Protein AF-A0A971RAZ0-F1 (afdb_monomer)

Mean predicted aligned error: 17.55 Å

Nearest PDB structures (foldseek):
  1dov-assembly1_A  TM=3.936E-01  e=5.701E+00  Mus musculus
  6ch2-assembly2_E  TM=3.825E-01  e=9.482E+00  Salmonella enterica subsp. enterica serovar Typhimurium str. LT2

Foldseek 3Di:
DVVVVVVVVVVVPDDPPPCPVVVVVCVVCPVDDPPPPPPPPPPPPVCCVPVVVVVVVVVCVVVVVVVCCVVCLPDQQLCNVLVPPLALVVLVVSLVVLLVVLVVLLCVLCVVPVVLCSVVLVVQSCVLPDDPDPPLVVPDPPDDSNRSSVVSSVNSSVSSVSSSVSSVVSVVSSD

Radius of gyration: 42.54 Å; Cα contacts (8 Å, |Δi|>4): 68; chains: 1; bounding box: 52×94×105 Å

Sequence (175 aa):
MKELDNIRNILDDMEPAEGHFERFMEKANPPKRVEFRRNTPRKRIFWKAVLFPVAASIMLIFGANLLIKSLNASKVSFSETVAAMEDPQEIYSAYMDVVRESYEYLYSLTAYDPENGVSEHFNTLESITLEHVPLLEVLPEEMSEQEKAEVLKEYYNKRVESVIELRKYVASIVN

Structure (mmCIF, N/CA/C/O backbone):
data_AF-A0A971RAZ0-F1
#
_entry.id   AF-A0A971RAZ0-F1
#
loop_
_atom_site.group_PDB
_atom_site.id
_atom_site.type_symbol
_atom_site.label_atom_id
_atom_site.label_alt_id
_atom_site.label_comp_id
_atom_site.label_asym_id
_atom_site.label_entity_id
_atom_site.label_seq_id
_atom_site.pdbx_PDB_ins_code
_atom_site.Cartn_x
_atom_site.Cartn_y
_atom_site.Cartn_z
_atom_site.occupancy
_atom_site.B_iso_or_equiv
_atom_site.auth_seq_id
_atom_site.auth_comp_id
_atom_site.auth_asym_id
_atom_site.auth_atom_id
_atom_site.pdbx_PDB_model_num
ATOM 1 N N . MET A 1 1 ? 23.401 79.025 -69.515 1.00 59.06 1 MET A N 1
ATOM 2 C CA . MET A 1 1 ? 22.267 78.288 -70.122 1.00 59.06 1 MET A CA 1
ATOM 3 C C . MET A 1 1 ? 22.529 77.909 -71.582 1.00 59.06 1 MET A C 1
ATOM 5 O O . MET A 1 1 ? 22.297 76.763 -71.909 1.00 59.06 1 MET A O 1
ATOM 9 N N . LYS A 1 2 ? 23.118 78.783 -72.419 1.00 59.16 2 LYS A N 1
ATOM 10 C CA . LYS A 1 2 ? 23.466 78.461 -73.823 1.00 59.16 2 LYS A CA 1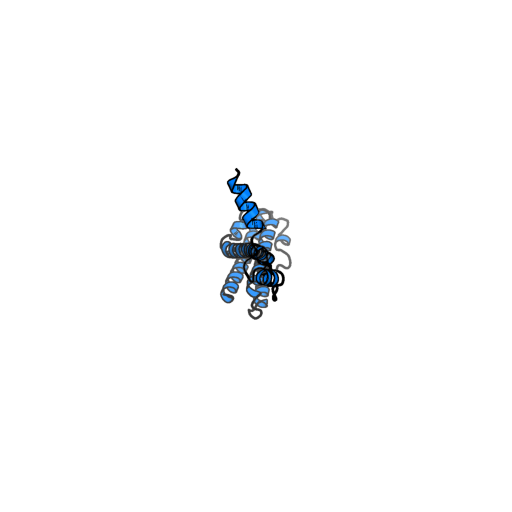
ATOM 11 C C . LYS A 1 2 ? 24.519 77.352 -74.032 1.00 59.16 2 LYS A C 1
ATOM 13 O O . LYS A 1 2 ? 24.538 76.749 -75.093 1.00 59.16 2 LYS A O 1
ATOM 18 N N . GLU A 1 3 ? 25.382 77.071 -73.054 1.00 56.72 3 GLU A N 1
ATOM 19 C CA . GLU A 1 3 ? 26.408 76.015 -73.188 1.00 56.72 3 GLU A CA 1
ATOM 20 C C . GLU A 1 3 ? 25.856 74.596 -72.986 1.00 56.72 3 GLU A C 1
ATOM 22 O O . GLU A 1 3 ? 26.330 73.663 -73.625 1.00 56.72 3 GLU A O 1
ATOM 27 N N . LEU A 1 4 ? 24.823 74.427 -72.153 1.00 59.94 4 LEU A N 1
ATOM 28 C CA . LEU A 1 4 ? 24.224 73.114 -71.878 1.00 59.94 4 LEU A CA 1
ATOM 29 C C . LEU A 1 4 ? 23.375 72.613 -73.054 1.00 59.94 4 LEU A C 1
ATOM 31 O O . LEU A 1 4 ? 23.418 71.427 -73.373 1.00 59.94 4 LEU A O 1
ATOM 35 N N . ASP A 1 5 ? 22.667 73.520 -73.733 1.00 62.62 5 ASP A N 1
ATOM 36 C CA . ASP A 1 5 ? 21.896 73.187 -74.938 1.00 62.62 5 ASP A CA 1
ATOM 37 C C . ASP A 1 5 ? 22.816 72.760 -76.093 1.00 62.62 5 ASP A C 1
ATOM 39 O O . ASP A 1 5 ? 22.468 71.885 -76.882 1.00 62.62 5 ASP A O 1
ATOM 43 N N . ASN A 1 6 ? 24.029 73.318 -76.148 1.00 66.94 6 ASN A N 1
ATOM 44 C CA . ASN A 1 6 ? 25.022 72.971 -77.160 1.00 66.94 6 ASN A CA 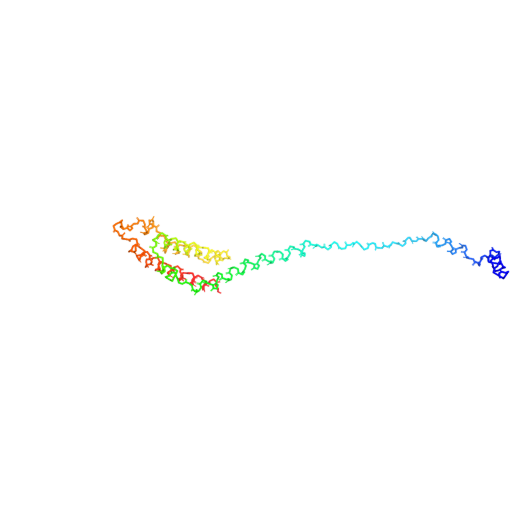1
ATOM 45 C C . ASN A 1 6 ? 25.611 71.569 -76.921 1.00 66.94 6 ASN A C 1
ATOM 47 O O . ASN A 1 6 ? 25.766 70.797 -77.859 1.00 66.94 6 ASN A O 1
ATOM 51 N N . ILE A 1 7 ? 25.874 71.203 -75.660 1.00 67.00 7 ILE A N 1
ATOM 52 C CA . ILE A 1 7 ? 26.360 69.861 -75.288 1.00 67.00 7 ILE A CA 1
ATOM 53 C C . ILE A 1 7 ? 25.307 68.789 -75.587 1.00 67.00 7 ILE A C 1
ATOM 55 O O . ILE A 1 7 ? 25.652 67.698 -76.034 1.00 67.00 7 ILE A O 1
ATOM 59 N N . ARG A 1 8 ? 24.025 69.096 -75.366 1.00 67.19 8 ARG A N 1
ATOM 60 C CA . ARG A 1 8 ? 22.931 68.161 -75.642 1.00 67.19 8 ARG A CA 1
ATOM 61 C C . ARG A 1 8 ? 22.832 67.820 -77.129 1.00 67.19 8 ARG A C 1
ATOM 63 O O . ARG A 1 8 ? 22.786 66.644 -77.462 1.00 67.19 8 ARG A O 1
ATOM 70 N N . ASN A 1 9 ? 22.879 68.826 -78.000 1.00 68.75 9 ASN A N 1
ATOM 71 C CA . ASN A 1 9 ? 22.835 68.595 -79.446 1.00 68.75 9 ASN A CA 1
ATOM 72 C C . ASN A 1 9 ? 24.077 67.830 -79.938 1.00 68.75 9 ASN A C 1
ATOM 74 O O . ASN A 1 9 ? 23.959 66.947 -80.776 1.00 68.75 9 ASN A O 1
ATOM 78 N N . ILE A 1 10 ? 25.256 68.097 -79.360 1.00 66.38 10 ILE A N 1
ATOM 79 C CA . ILE A 1 10 ? 26.490 67.358 -79.683 1.00 66.38 10 ILE A CA 1
ATOM 80 C C . ILE A 1 10 ? 26.384 65.875 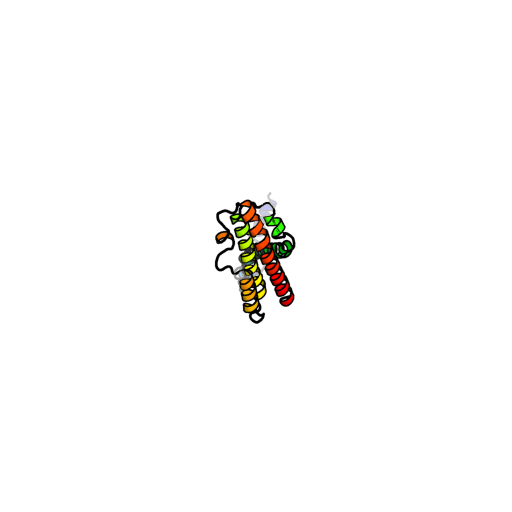-79.294 1.00 66.38 10 ILE A C 1
ATOM 82 O O . ILE A 1 10 ? 26.906 65.028 -80.008 1.00 66.38 10 ILE A O 1
ATOM 86 N N . LEU A 1 11 ? 25.732 65.547 -78.175 1.00 63.44 11 LEU A N 1
ATOM 87 C CA . LEU A 1 11 ? 25.549 64.159 -77.736 1.00 63.44 11 LEU A CA 1
ATOM 88 C C . LEU A 1 11 ? 24.512 63.398 -78.573 1.00 63.44 11 LEU A C 1
ATOM 90 O O . LEU A 1 11 ? 24.672 62.194 -78.752 1.00 63.44 11 LEU A O 1
ATOM 94 N N . ASP A 1 12 ? 23.480 64.084 -79.067 1.00 68.12 12 ASP A N 1
ATOM 95 C CA . ASP A 1 12 ? 22.419 63.472 -79.876 1.00 68.12 12 ASP A CA 1
ATOM 96 C C . ASP A 1 12 ? 22.866 63.215 -81.334 1.00 68.12 12 ASP A C 1
ATOM 98 O O . ASP A 1 12 ? 22.430 62.233 -81.934 1.00 68.12 12 ASP A O 1
ATOM 102 N N . ASP A 1 13 ? 23.780 64.032 -81.879 1.00 69.69 13 ASP A N 1
ATOM 103 C CA . ASP A 1 13 ? 24.310 63.893 -83.250 1.00 69.69 13 ASP A CA 1
ATOM 104 C C . ASP A 1 13 ? 25.611 63.063 -83.338 1.00 69.69 13 ASP A C 1
ATOM 106 O O . ASP A 1 13 ? 26.138 62.823 -84.428 1.00 69.69 13 ASP A O 1
ATOM 110 N N . MET A 1 14 ? 26.168 62.630 -82.203 1.00 70.00 14 MET A N 1
ATOM 111 C CA . MET A 1 14 ? 27.398 61.838 -82.175 1.00 70.00 14 MET A CA 1
ATOM 112 C C . MET A 1 14 ? 27.092 60.379 -82.522 1.00 70.00 14 MET A C 1
ATOM 114 O O . MET A 1 14 ? 26.407 59.678 -81.776 1.00 70.00 14 MET A O 1
ATOM 118 N N . GLU A 1 15 ? 27.633 59.903 -83.647 1.00 68.75 15 GLU A N 1
ATOM 119 C CA . GLU A 1 15 ? 27.520 58.492 -84.013 1.00 68.75 15 GLU A CA 1
ATOM 120 C C . GLU A 1 15 ? 28.086 57.614 -82.883 1.00 68.75 15 GLU A C 1
ATOM 122 O O . GLU A 1 15 ? 29.183 57.874 -82.368 1.00 68.75 15 GLU A O 1
ATOM 127 N N . PRO A 1 16 ? 27.335 56.590 -82.440 1.00 71.00 16 PRO A N 1
ATOM 128 C CA . PRO A 1 16 ? 27.775 55.746 -81.348 1.00 71.00 16 PRO A CA 1
ATOM 129 C C . PRO A 1 16 ? 29.072 55.035 -81.738 1.00 71.00 16 PRO A C 1
ATOM 131 O O . PRO A 1 16 ? 29.241 54.607 -82.878 1.00 71.00 16 PRO A O 1
ATOM 134 N N . ALA A 1 17 ? 29.979 54.886 -80.769 1.00 74.56 17 ALA A N 1
ATOM 135 C CA . ALA A 1 17 ? 31.271 54.242 -80.986 1.00 74.56 17 ALA A CA 1
ATOM 136 C C . ALA A 1 17 ? 31.121 52.877 -81.686 1.00 74.56 17 ALA A C 1
ATOM 138 O O . ALA A 1 17 ? 30.195 52.114 -81.385 1.00 74.56 17 ALA A O 1
ATOM 139 N N . GLU A 1 18 ? 32.043 52.560 -82.599 1.00 70.56 18 GLU A N 1
ATOM 140 C CA . GLU A 1 18 ? 32.015 51.313 -83.368 1.00 70.56 18 GLU A CA 1
ATOM 141 C C . GLU A 1 18 ? 31.841 50.084 -82.451 1.00 70.56 18 GLU A C 1
ATOM 143 O O . GLU A 1 18 ? 32.472 49.949 -81.396 1.00 70.56 18 GLU A O 1
ATOM 148 N N . GLY A 1 19 ? 30.913 49.200 -82.826 1.00 71.69 19 GLY A N 1
ATOM 149 C CA . GLY A 1 19 ? 30.544 48.016 -82.042 1.00 71.69 19 GLY A CA 1
ATOM 150 C C . GLY A 1 19 ? 29.594 48.273 -80.862 1.00 71.69 19 GLY A C 1
ATOM 151 O O . GLY A 1 19 ? 29.272 47.342 -80.122 1.00 71.69 19 GLY A O 1
ATOM 152 N N . HIS A 1 20 ? 29.095 49.500 -80.659 1.00 76.31 20 HIS A N 1
ATOM 153 C CA . HIS A 1 20 ? 28.067 49.786 -79.646 1.00 76.31 20 HIS A CA 1
ATOM 154 C C . HIS A 1 20 ? 26.782 48.980 -79.888 1.00 76.31 20 HIS A C 1
ATOM 156 O O . HIS A 1 20 ? 26.216 48.409 -78.955 1.00 76.31 20 HIS A O 1
ATOM 162 N N . PHE A 1 21 ? 26.345 48.885 -81.148 1.00 75.00 21 PHE A N 1
ATOM 163 C CA . PHE A 1 21 ? 25.142 48.136 -81.510 1.00 75.00 21 PHE A CA 1
ATOM 164 C C . PHE A 1 21 ? 25.300 46.628 -81.268 1.00 75.00 21 PHE A C 1
ATOM 166 O O . PHE A 1 21 ? 24.397 45.985 -80.737 1.00 75.00 21 PHE A O 1
ATOM 173 N N . GLU A 1 22 ? 26.472 46.070 -81.568 1.00 76.38 22 GLU A N 1
ATOM 174 C CA . GLU A 1 22 ? 26.778 44.652 -81.346 1.00 76.38 22 GLU A CA 1
ATOM 175 C C . GLU A 1 22 ? 26.781 44.308 -79.854 1.00 76.38 22 GLU A C 1
ATOM 177 O O . GLU A 1 22 ? 26.131 43.348 -79.443 1.00 76.38 22 GLU A O 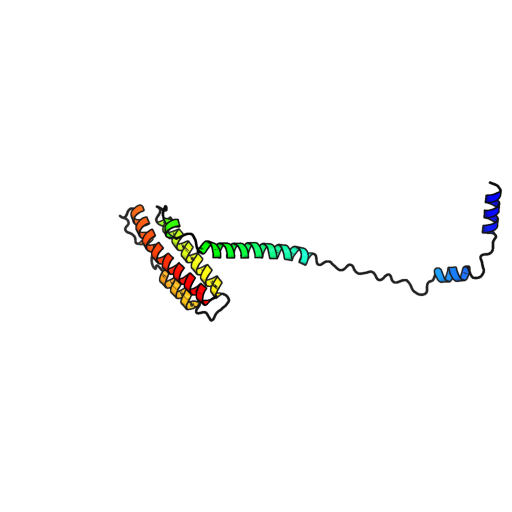1
ATOM 182 N N . ARG A 1 23 ? 27.403 45.152 -79.017 1.00 74.31 23 ARG A N 1
ATOM 183 C CA . ARG A 1 23 ? 27.372 44.998 -77.551 1.00 74.31 23 ARG A CA 1
ATOM 184 C C . ARG A 1 23 ? 25.961 45.138 -76.985 1.00 74.31 23 ARG A C 1
ATOM 186 O O . ARG A 1 23 ? 25.609 44.445 -76.030 1.00 74.31 23 ARG A O 1
ATOM 193 N N . PHE A 1 24 ? 25.149 46.034 -77.547 1.00 76.81 24 PHE A N 1
ATOM 194 C CA . PHE A 1 24 ? 23.751 46.176 -77.149 1.00 76.81 24 PHE A CA 1
ATOM 195 C C . PHE A 1 24 ? 22.958 44.905 -77.471 1.00 76.81 24 PHE A C 1
ATOM 197 O O . PHE A 1 24 ? 22.259 44.387 -76.601 1.00 76.81 24 PHE A O 1
ATOM 204 N N . MET A 1 25 ? 23.118 44.357 -78.677 1.00 74.94 25 MET A N 1
ATOM 205 C CA . MET A 1 25 ? 22.441 43.130 -79.102 1.00 74.94 25 MET A CA 1
ATOM 206 C C . MET A 1 25 ? 22.888 41.898 -78.307 1.00 74.94 25 MET A C 1
ATOM 208 O O . MET A 1 25 ? 22.046 41.087 -77.918 1.00 74.94 25 MET A O 1
ATOM 212 N N . GLU A 1 26 ? 24.178 41.786 -77.988 1.00 74.75 26 GLU A N 1
ATOM 213 C CA . GLU A 1 26 ? 24.717 40.725 -77.127 1.00 74.75 26 GLU A CA 1
ATOM 214 C C . GLU A 1 26 ? 24.114 40.778 -75.713 1.00 74.75 26 GLU A C 1
ATOM 216 O O . GLU A 1 26 ? 23.783 39.751 -75.117 1.00 74.75 26 GLU A O 1
ATOM 221 N N . LYS A 1 27 ? 23.898 41.989 -75.186 1.00 70.19 27 LYS A N 1
ATOM 222 C CA . LYS A 1 27 ? 23.296 42.197 -73.865 1.00 70.19 27 LYS A CA 1
ATOM 223 C C . LYS A 1 27 ? 21.774 42.036 -73.868 1.00 70.19 27 LYS A C 1
ATOM 225 O O . LYS A 1 27 ? 21.213 41.632 -72.851 1.00 70.19 27 LYS A O 1
ATOM 230 N N . ALA A 1 28 ? 21.113 42.343 -74.985 1.00 71.31 28 ALA A N 1
ATOM 231 C CA . ALA A 1 28 ? 19.673 42.175 -75.161 1.00 71.31 28 ALA A CA 1
ATOM 232 C C . ALA A 1 28 ? 19.277 40.697 -75.315 1.00 71.31 28 ALA A C 1
ATOM 234 O O . ALA A 1 28 ? 18.222 40.297 -74.824 1.00 71.31 28 ALA A O 1
ATOM 235 N N . ASN A 1 29 ? 20.138 39.877 -75.927 1.00 66.94 29 ASN A N 1
ATOM 236 C CA . ASN A 1 29 ? 19.921 38.443 -76.127 1.00 66.94 29 ASN A CA 1
ATOM 237 C C . ASN A 1 29 ? 21.077 37.603 -75.554 1.00 66.94 29 ASN A C 1
ATOM 239 O O . ASN A 1 29 ? 21.813 36.968 -76.313 1.00 66.94 29 ASN A O 1
ATOM 243 N N . PRO A 1 30 ? 21.247 37.549 -74.218 1.00 67.69 30 PRO A N 1
ATOM 244 C CA . PRO A 1 30 ? 22.298 36.739 -73.623 1.00 67.69 30 PRO A CA 1
ATOM 245 C C . PRO A 1 30 ? 22.056 35.248 -73.945 1.00 67.69 30 PRO A C 1
ATOM 247 O O . PRO A 1 30 ? 20.979 34.725 -73.640 1.00 67.69 30 PRO A O 1
ATOM 250 N N . PRO A 1 31 ? 23.043 34.519 -74.505 1.00 62.84 31 PRO A N 1
ATOM 251 C CA . PRO A 1 31 ? 22.878 33.128 -74.953 1.00 62.84 31 PRO A CA 1
ATOM 252 C C . PRO A 1 31 ? 22.631 32.130 -73.808 1.00 62.84 31 PRO A C 1
ATOM 254 O O . PRO A 1 31 ? 22.237 30.989 -74.041 1.00 62.84 31 PRO A O 1
ATOM 257 N N . LYS A 1 32 ? 22.821 32.550 -72.553 1.00 64.56 32 LYS A N 1
ATOM 258 C CA . LYS A 1 32 ? 22.410 31.811 -71.357 1.00 64.56 32 LYS A CA 1
ATOM 259 C C . LYS A 1 32 ? 21.631 32.738 -70.440 1.00 64.56 32 LYS A C 1
ATOM 261 O O . LYS A 1 32 ? 22.182 33.695 -69.900 1.00 64.56 32 LYS A O 1
ATOM 266 N N . ARG A 1 33 ? 20.354 32.418 -70.214 1.00 62.69 33 ARG A N 1
ATOM 267 C CA . ARG A 1 33 ? 19.611 32.978 -69.082 1.00 62.69 33 ARG A CA 1
ATOM 268 C C . ARG A 1 33 ? 20.385 32.635 -67.815 1.00 62.69 33 ARG A C 1
ATOM 270 O O . ARG A 1 33 ? 20.708 31.472 -67.586 1.00 62.69 33 ARG A O 1
ATOM 277 N N . VAL A 1 34 ? 20.692 33.643 -67.004 1.00 60.97 34 VAL A N 1
ATOM 278 C CA . VAL A 1 34 ? 21.231 33.427 -65.662 1.00 60.97 34 VAL A CA 1
ATOM 279 C C . VAL A 1 34 ? 20.143 32.712 -64.870 1.00 60.97 34 VAL A C 1
ATOM 281 O O . VAL A 1 34 ? 19.184 33.327 -64.404 1.00 60.97 34 VAL A O 1
ATOM 284 N N . GLU A 1 35 ? 20.250 31.392 -64.767 1.00 60.19 35 GLU A N 1
ATOM 285 C CA . GLU A 1 35 ? 19.447 30.625 -63.832 1.00 60.19 35 GLU A CA 1
ATOM 286 C C . GLU A 1 35 ? 19.911 31.017 -62.435 1.00 60.19 35 GLU A C 1
ATOM 288 O O . GLU A 1 35 ? 20.893 30.499 -61.902 1.00 60.19 35 GLU A O 1
ATOM 293 N N . PHE A 1 36 ? 19.207 31.972 -61.829 1.00 58.25 36 PHE A N 1
ATOM 294 C CA . PHE A 1 36 ? 19.254 32.119 -60.389 1.00 58.25 36 PHE A CA 1
ATOM 295 C C . PHE A 1 36 ? 18.836 30.771 -59.819 1.00 58.25 36 PHE A C 1
ATOM 297 O O . PHE A 1 36 ? 17.654 30.420 -59.857 1.00 58.25 36 PHE A O 1
ATOM 304 N N . ARG A 1 37 ? 19.808 30.000 -59.317 1.00 58.56 37 ARG A N 1
ATOM 305 C CA . ARG A 1 37 ? 19.538 28.850 -58.462 1.00 58.56 37 ARG A CA 1
ATOM 306 C C . ARG A 1 37 ? 18.674 29.373 -57.326 1.00 58.56 37 ARG A C 1
ATOM 308 O O . ARG A 1 37 ? 19.171 29.972 -56.375 1.00 58.56 37 ARG A O 1
ATOM 315 N N . ARG A 1 38 ? 17.358 29.200 -57.455 1.00 56.16 38 ARG A N 1
ATOM 316 C CA . ARG A 1 38 ? 16.420 29.401 -56.363 1.00 56.16 38 ARG A CA 1
ATOM 317 C C . ARG A 1 38 ? 16.869 28.422 -55.296 1.00 56.16 38 ARG A C 1
ATOM 319 O O . ARG A 1 38 ? 16.630 27.225 -55.417 1.00 56.16 38 ARG A O 1
ATOM 326 N N . ASN A 1 39 ? 17.563 28.928 -54.282 1.00 58.25 39 ASN A N 1
ATOM 327 C CA . ASN A 1 39 ? 17.770 28.196 -53.050 1.00 58.25 39 ASN A CA 1
ATOM 328 C C . ASN A 1 39 ? 16.370 27.879 -52.531 1.00 58.25 39 ASN A C 1
ATOM 330 O O . ASN A 1 39 ? 15.687 28.752 -51.998 1.00 58.25 39 ASN A O 1
ATOM 334 N N . THR A 1 40 ? 15.902 26.653 -52.763 1.00 59.31 40 THR A N 1
ATOM 335 C CA . THR A 1 40 ? 14.675 26.151 -52.153 1.00 59.31 40 THR A CA 1
ATOM 336 C C . THR A 1 40 ? 14.788 26.424 -50.657 1.00 59.31 40 THR A C 1
ATOM 338 O O . THR A 1 40 ? 15.789 26.001 -50.064 1.00 59.31 40 THR A O 1
ATOM 341 N N . PRO A 1 41 ? 13.841 27.145 -50.031 1.00 59.09 41 PRO A N 1
ATOM 342 C CA . PRO A 1 41 ? 13.919 27.393 -48.604 1.00 59.09 41 PRO A CA 1
ATOM 343 C C . PRO A 1 41 ? 13.937 26.027 -47.921 1.00 59.09 41 PRO A C 1
ATOM 345 O O . PRO A 1 41 ? 12.991 25.250 -48.060 1.00 59.09 41 PRO A O 1
ATOM 348 N N . ARG A 1 42 ? 15.038 25.697 -47.230 1.00 60.38 42 ARG A N 1
ATOM 349 C CA . ARG A 1 42 ? 15.087 24.526 -46.349 1.00 60.38 42 ARG A CA 1
ATOM 350 C C . ARG A 1 42 ? 13.896 24.675 -45.412 1.00 60.38 42 ARG A C 1
ATOM 352 O O . ARG A 1 42 ? 13.912 25.569 -44.566 1.00 60.38 42 ARG A O 1
ATOM 359 N N . LYS A 1 43 ? 12.855 23.852 -45.591 1.00 59.00 43 LYS A N 1
ATOM 360 C CA . LYS A 1 43 ? 11.723 23.778 -44.666 1.00 59.00 43 LYS A CA 1
ATOM 361 C C . LYS A 1 43 ? 12.323 23.487 -43.295 1.00 59.00 43 LYS A C 1
ATOM 363 O O . LYS A 1 43 ? 12.724 22.357 -43.027 1.00 59.00 43 LYS A O 1
ATOM 368 N N . ARG A 1 44 ? 12.469 24.514 -42.452 1.00 59.91 44 ARG A N 1
ATOM 369 C CA . ARG A 1 44 ? 12.812 24.314 -41.046 1.00 59.91 44 ARG A CA 1
ATOM 370 C C . ARG A 1 44 ? 11.701 23.433 -40.504 1.00 59.91 44 ARG A C 1
ATOM 372 O O . ARG A 1 44 ? 10.528 23.775 -40.616 1.00 59.91 44 ARG A O 1
ATOM 379 N N . ILE A 1 45 ? 12.068 22.250 -40.033 1.00 59.78 45 ILE A N 1
ATOM 380 C CA . ILE A 1 45 ? 11.130 21.255 -39.525 1.00 59.78 45 ILE A CA 1
ATOM 381 C C . ILE A 1 45 ? 10.681 21.766 -38.151 1.00 59.78 45 ILE A C 1
ATOM 383 O O . ILE A 1 45 ? 11.166 21.310 -37.121 1.00 59.78 45 ILE A O 1
ATOM 387 N N . PHE A 1 46 ? 9.813 22.783 -38.146 1.00 57.81 46 PHE A N 1
ATOM 388 C CA . PHE A 1 46 ? 9.322 23.472 -36.948 1.00 57.81 46 PHE A CA 1
ATOM 389 C C . PHE A 1 46 ? 8.707 22.495 -35.942 1.00 57.81 46 PHE A C 1
ATOM 391 O O . PHE A 1 46 ? 8.852 22.677 -34.739 1.00 57.81 46 PHE A O 1
ATOM 398 N N . TRP A 1 47 ? 8.140 21.390 -36.429 1.00 56.50 47 TRP A N 1
ATOM 399 C CA . TRP A 1 47 ? 7.625 20.304 -35.602 1.00 56.50 47 TRP A CA 1
ATOM 400 C C . TRP A 1 47 ? 8.677 19.703 -34.664 1.00 56.50 47 TRP A C 1
ATOM 402 O O . TRP A 1 47 ? 8.358 19.449 -33.512 1.00 56.50 47 TRP A O 1
ATOM 412 N N . LYS A 1 48 ? 9.943 19.552 -35.086 1.00 54.78 48 LYS A N 1
ATOM 413 C CA . LYS A 1 48 ? 11.009 19.039 -34.202 1.00 54.78 48 LYS A CA 1
ATOM 414 C C . LYS A 1 48 ? 11.390 20.041 -33.109 1.00 54.78 48 LYS A C 1
ATOM 416 O O . LYS A 1 48 ? 11.729 19.626 -32.010 1.00 54.78 48 LYS A O 1
ATOM 421 N N . ALA A 1 49 ? 11.304 21.340 -33.398 1.00 60.56 49 ALA A N 1
ATOM 422 C CA . ALA A 1 49 ? 11.626 22.399 -32.442 1.00 60.56 49 ALA A CA 1
ATOM 423 C C . ALA A 1 49 ? 10.528 22.615 -31.385 1.00 60.56 49 ALA A C 1
ATOM 425 O O . ALA A 1 49 ? 10.829 23.130 -30.317 1.00 60.56 49 ALA A O 1
ATOM 426 N N . VAL A 1 50 ? 9.283 22.211 -31.664 1.00 60.09 50 VAL A N 1
ATOM 427 C CA . VAL A 1 50 ? 8.154 22.317 -30.721 1.00 60.09 50 VAL A CA 1
ATOM 428 C C . VAL A 1 50 ? 7.885 20.989 -30.009 1.00 60.09 50 VAL A C 1
ATOM 430 O O . VAL A 1 50 ? 7.703 20.973 -28.797 1.00 60.09 50 VAL A O 1
ATOM 433 N N . LEU A 1 51 ? 7.919 19.857 -30.719 1.00 62.47 51 LEU A N 1
ATOM 434 C CA . LEU A 1 51 ? 7.640 18.547 -30.119 1.00 62.47 51 LEU A CA 1
ATOM 435 C C . LEU A 1 51 ? 8.731 18.102 -29.147 1.00 62.47 51 LEU A C 1
ATOM 437 O O . LEU A 1 51 ? 8.411 17.480 -28.143 1.00 62.47 51 LEU A O 1
ATOM 441 N N . PHE A 1 52 ? 10.000 18.420 -29.418 1.00 65.75 52 PHE A N 1
ATOM 442 C CA . PHE A 1 52 ? 11.102 18.024 -28.542 1.00 65.75 52 PHE A CA 1
ATOM 443 C C . PHE A 1 52 ? 11.013 18.653 -27.139 1.00 65.75 52 PHE A C 1
ATOM 445 O O . PHE A 1 52 ? 11.027 17.891 -26.177 1.00 65.75 52 PHE A O 1
ATOM 452 N N . PRO A 1 53 ? 10.852 19.983 -26.968 1.00 69.69 53 PRO A N 1
ATOM 453 C CA . PRO A 1 53 ? 10.698 20.565 -25.635 1.00 69.69 53 PRO A CA 1
ATOM 454 C C . PRO A 1 53 ? 9.400 20.131 -24.946 1.00 69.69 53 PRO A C 1
ATOM 456 O O . PRO A 1 53 ? 9.410 19.932 -23.736 1.00 69.69 53 PRO A O 1
ATOM 459 N N . VAL A 1 54 ? 8.308 19.907 -25.687 1.00 72.50 54 VAL A N 1
ATOM 460 C CA . VAL A 1 54 ? 7.053 19.413 -25.096 1.00 72.50 54 VAL A CA 1
ATOM 461 C C . VAL A 1 54 ? 7.210 17.972 -24.597 1.00 72.50 54 VAL A C 1
ATOM 463 O O . VAL A 1 54 ? 6.940 17.702 -23.430 1.00 72.50 54 VAL A O 1
ATOM 466 N N . ALA A 1 55 ? 7.723 17.058 -25.423 1.00 71.50 55 ALA A N 1
ATOM 467 C CA . ALA A 1 55 ? 7.973 15.673 -25.021 1.00 71.50 55 ALA A CA 1
ATOM 468 C C . ALA A 1 55 ? 8.997 15.582 -23.877 1.00 71.50 55 ALA A C 1
ATOM 470 O O . ALA A 1 55 ? 8.783 14.839 -22.922 1.00 71.50 55 ALA A O 1
ATOM 471 N N . ALA A 1 56 ? 10.064 16.387 -23.926 1.00 71.75 56 ALA A N 1
ATOM 472 C CA . ALA A 1 56 ? 11.053 16.465 -22.856 1.00 71.75 56 ALA A CA 1
ATOM 473 C C . ALA A 1 56 ? 10.448 17.000 -21.550 1.00 71.75 56 ALA A C 1
ATOM 475 O O . ALA A 1 56 ? 10.774 16.488 -20.485 1.00 71.75 56 ALA A O 1
ATOM 476 N N . SER A 1 57 ? 9.540 17.982 -21.614 1.00 69.44 57 SER A N 1
ATOM 477 C CA . SER A 1 57 ? 8.862 18.507 -20.423 1.00 69.44 57 SER A CA 1
ATOM 478 C C . SER A 1 57 ? 7.949 17.465 -19.769 1.00 69.44 57 SER A C 1
ATOM 480 O O . SER A 1 57 ? 7.981 17.309 -18.552 1.00 69.44 57 SER A O 1
ATOM 482 N N . ILE A 1 58 ? 7.221 16.676 -20.567 1.00 74.19 58 ILE A N 1
ATOM 483 C CA . ILE A 1 58 ? 6.392 15.564 -20.076 1.00 74.19 58 ILE A CA 1
ATOM 484 C C . ILE A 1 58 ? 7.271 14.469 -19.456 1.00 74.19 58 ILE A C 1
ATOM 486 O O . ILE A 1 58 ? 6.983 14.010 -18.353 1.00 74.19 58 ILE A O 1
ATOM 490 N N . MET A 1 59 ? 8.371 14.089 -20.117 1.00 73.44 59 MET A N 1
ATOM 491 C CA . MET A 1 59 ? 9.323 13.114 -19.570 1.00 73.44 59 MET A CA 1
ATOM 492 C C . MET A 1 59 ? 9.996 13.607 -18.287 1.00 73.44 59 MET A C 1
ATOM 494 O O . MET A 1 59 ? 10.202 12.809 -17.381 1.00 73.44 59 MET A O 1
ATOM 498 N N . LEU A 1 60 ? 10.304 14.902 -18.173 1.00 75.88 60 LEU A N 1
ATOM 499 C CA . LEU A 1 60 ? 10.853 15.486 -16.949 1.00 75.88 60 LEU A CA 1
ATOM 500 C C . LEU A 1 60 ? 9.842 15.474 -15.808 1.00 75.88 60 LEU A C 1
ATOM 502 O O . LEU A 1 60 ? 10.218 15.128 -14.698 1.00 75.88 60 LEU A O 1
ATOM 506 N N . ILE A 1 61 ? 8.576 15.810 -16.062 1.00 73.31 61 ILE A N 1
ATOM 507 C CA . ILE A 1 61 ? 7.522 15.752 -15.037 1.00 73.31 61 ILE A CA 1
ATOM 508 C C . ILE A 1 61 ? 7.334 14.309 -14.560 1.00 73.31 61 ILE A C 1
ATOM 510 O O . ILE A 1 61 ? 7.279 14.056 -13.358 1.00 73.31 61 ILE A O 1
ATOM 514 N N . PHE A 1 62 ? 7.285 13.353 -15.490 1.00 72.88 62 PHE A N 1
ATOM 515 C CA . PHE A 1 62 ? 7.119 11.942 -15.156 1.00 72.88 62 PHE A CA 1
ATOM 516 C C . PHE A 1 62 ? 8.347 11.377 -14.427 1.00 72.88 62 PHE A C 1
ATOM 518 O O . PHE A 1 62 ? 8.211 10.758 -13.376 1.00 72.88 62 PHE A O 1
ATOM 525 N N . GLY A 1 63 ? 9.551 11.655 -14.933 1.00 67.00 63 GLY A N 1
ATOM 526 C CA . GLY A 1 63 ? 10.815 11.237 -14.331 1.00 67.00 63 GLY A CA 1
ATOM 527 C C . GLY A 1 63 ? 11.074 11.884 -12.971 1.00 67.00 63 GLY A C 1
ATOM 528 O O . GLY A 1 63 ? 11.531 11.206 -12.058 1.00 67.00 63 GLY A O 1
ATOM 529 N N . ALA A 1 64 ? 10.724 13.162 -12.795 1.00 66.38 64 ALA A N 1
ATOM 530 C CA . ALA A 1 64 ? 10.810 13.846 -11.509 1.00 66.38 64 ALA A CA 1
ATOM 531 C C . ALA A 1 64 ? 9.810 13.271 -10.503 1.00 66.38 64 ALA A C 1
ATOM 533 O O . ALA A 1 64 ? 10.199 13.011 -9.373 1.00 66.38 64 ALA A O 1
ATOM 534 N N . ASN A 1 65 ? 8.560 12.999 -10.895 1.00 62.75 65 ASN A N 1
ATOM 535 C CA . ASN A 1 65 ? 7.596 12.340 -10.007 1.00 62.75 65 ASN A CA 1
ATOM 536 C C . ASN A 1 65 ? 8.039 10.926 -9.620 1.00 62.75 65 ASN A C 1
ATOM 538 O O . ASN A 1 65 ? 7.891 10.540 -8.463 1.00 62.75 65 ASN A O 1
ATOM 542 N N . LEU A 1 66 ? 8.608 10.169 -10.558 1.00 67.25 66 LEU A N 1
ATOM 543 C CA . LEU A 1 66 ? 9.131 8.830 -10.296 1.00 67.25 66 LEU A CA 1
ATOM 544 C C . LEU A 1 66 ? 10.340 8.881 -9.349 1.00 67.25 66 LEU A C 1
ATOM 546 O O . LEU A 1 66 ? 10.384 8.131 -8.377 1.00 67.25 66 LEU A O 1
ATOM 550 N N . LEU A 1 67 ? 11.267 9.822 -9.555 1.00 60.41 67 LEU A N 1
ATOM 551 C CA . LEU A 1 67 ? 12.399 10.059 -8.653 1.00 60.41 67 LEU A CA 1
ATOM 552 C C . LEU A 1 67 ? 11.956 10.554 -7.273 1.00 60.41 67 LEU A C 1
ATOM 554 O O . LEU A 1 67 ? 12.460 10.069 -6.268 1.00 60.41 67 LEU A O 1
ATOM 558 N N . ILE A 1 68 ? 11.003 11.483 -7.194 1.00 57.31 68 ILE A N 1
ATOM 559 C CA . ILE A 1 68 ? 10.477 11.995 -5.922 1.00 57.31 68 ILE A CA 1
ATOM 560 C C . ILE A 1 68 ? 9.773 10.875 -5.158 1.00 57.31 68 ILE A C 1
ATOM 562 O O . ILE A 1 68 ? 10.029 10.720 -3.969 1.00 57.31 68 ILE A O 1
ATOM 566 N N . LYS A 1 69 ? 8.951 10.047 -5.817 1.00 55.62 69 LYS A N 1
ATOM 567 C CA . LYS A 1 69 ? 8.347 8.857 -5.194 1.00 55.62 69 LYS A CA 1
ATOM 568 C C . LYS A 1 69 ? 9.409 7.852 -4.742 1.00 55.62 69 LYS A C 1
ATOM 570 O O . LYS A 1 69 ? 9.313 7.330 -3.637 1.00 55.62 69 LYS A O 1
ATOM 575 N N . SER A 1 70 ? 10.452 7.635 -5.543 1.00 51.88 70 SER A N 1
ATOM 576 C CA . SER A 1 70 ? 11.583 6.773 -5.180 1.00 51.88 70 SER A CA 1
ATOM 577 C C . SER A 1 70 ? 12.369 7.298 -3.973 1.00 51.88 70 SER A C 1
ATOM 579 O O . SER A 1 70 ? 12.810 6.499 -3.152 1.00 51.88 70 SER A O 1
ATOM 581 N N . LEU A 1 71 ? 12.564 8.614 -3.854 1.00 41.81 71 LEU A N 1
ATOM 582 C CA . LEU A 1 71 ? 13.307 9.239 -2.754 1.00 41.81 71 LEU A CA 1
ATOM 583 C C . LEU A 1 71 ? 12.448 9.372 -1.482 1.00 41.81 71 LEU A C 1
ATOM 585 O O . LEU A 1 71 ? 12.949 9.167 -0.375 1.00 41.81 71 LEU A O 1
ATOM 589 N N . ASN A 1 72 ? 11.150 9.654 -1.628 1.00 46.31 72 ASN A N 1
ATOM 590 C CA . ASN A 1 72 ? 10.194 9.787 -0.521 1.00 46.31 72 ASN A CA 1
ATOM 591 C C . ASN A 1 72 ? 9.690 8.453 0.032 1.00 46.31 72 ASN A C 1
ATOM 593 O O . ASN A 1 72 ? 9.198 8.432 1.158 1.00 46.31 72 ASN A O 1
ATOM 597 N N . ALA A 1 73 ? 9.888 7.336 -0.676 1.00 49.75 73 ALA A N 1
ATOM 598 C CA . ALA A 1 73 ? 9.624 5.994 -0.148 1.00 49.75 73 ALA A CA 1
ATOM 599 C C . ALA A 1 73 ? 10.415 5.672 1.141 1.00 49.75 73 ALA A C 1
ATOM 601 O O . ALA A 1 73 ? 10.184 4.642 1.765 1.00 49.75 73 ALA A O 1
ATOM 602 N N . SER A 1 74 ? 11.353 6.538 1.544 1.00 47.53 74 SER A N 1
ATOM 603 C CA . SER A 1 74 ? 12.226 6.347 2.700 1.00 47.53 74 SER A CA 1
ATOM 604 C C . SER A 1 74 ? 11.798 7.053 3.996 1.00 47.53 74 SER A C 1
ATOM 606 O O . SER A 1 74 ? 12.521 6.903 4.979 1.00 47.53 74 SER A O 1
ATOM 608 N N . LYS A 1 75 ? 10.703 7.836 4.050 1.00 51.81 75 LYS A N 1
ATOM 609 C CA . LYS A 1 75 ? 10.522 8.772 5.188 1.00 51.81 75 LYS A CA 1
ATOM 610 C C . LYS A 1 75 ? 9.171 8.886 5.883 1.00 51.81 75 LYS A C 1
ATOM 612 O O . LYS A 1 75 ? 9.128 9.616 6.864 1.00 51.81 75 LYS A O 1
ATOM 617 N N . VAL A 1 76 ? 8.115 8.205 5.455 1.00 57.25 76 VAL A N 1
ATOM 618 C CA . VAL A 1 76 ? 6.879 8.192 6.251 1.00 57.25 76 VAL A CA 1
ATOM 619 C C . VAL A 1 76 ? 6.575 6.755 6.624 1.00 57.25 76 VAL A C 1
ATOM 621 O O . VAL A 1 76 ? 6.265 5.936 5.760 1.00 57.25 76 VAL A O 1
ATOM 624 N N . SER A 1 77 ? 6.748 6.439 7.907 1.00 80.06 77 SER A N 1
ATOM 625 C CA . SER A 1 77 ? 6.356 5.138 8.435 1.00 80.06 77 SER A CA 1
ATOM 626 C C . SER A 1 77 ? 4.832 5.032 8.389 1.00 80.06 77 SER A C 1
ATOM 628 O O . SER A 1 77 ? 4.126 6.001 8.683 1.00 80.06 77 SER A O 1
ATOM 630 N N . PHE A 1 78 ? 4.295 3.862 8.043 1.00 88.38 78 PHE A N 1
ATOM 631 C CA . PHE A 1 78 ? 2.848 3.636 8.090 1.00 88.38 78 PHE A CA 1
ATOM 632 C C . PHE A 1 78 ? 2.295 3.962 9.479 1.00 88.38 78 PHE A C 1
ATOM 634 O O . PHE A 1 78 ? 1.313 4.692 9.582 1.00 88.38 78 PHE A O 1
ATOM 641 N N . SER A 1 79 ? 3.005 3.549 10.535 1.00 88.50 79 SER A N 1
ATOM 642 C CA . SER A 1 79 ? 2.682 3.883 11.925 1.00 88.50 79 SER A CA 1
ATOM 643 C C . SER A 1 79 ? 2.558 5.386 12.196 1.00 88.50 79 SER A C 1
ATOM 645 O O . SER A 1 79 ? 1.667 5.790 12.935 1.00 88.50 79 SER A O 1
ATOM 647 N N . GLU A 1 80 ? 3.397 6.225 11.585 1.00 89.06 80 GLU A N 1
ATOM 648 C CA . GLU A 1 80 ? 3.317 7.687 11.719 1.00 89.06 80 GLU A CA 1
ATOM 649 C C . GLU A 1 80 ? 2.106 8.247 10.970 1.00 89.06 80 GLU A C 1
ATOM 651 O O . GLU A 1 80 ? 1.446 9.161 11.460 1.00 89.06 80 GLU A O 1
ATOM 656 N N . THR A 1 81 ? 1.790 7.670 9.807 1.00 88.38 81 THR A N 1
ATOM 657 C CA . THR A 1 81 ? 0.646 8.080 8.980 1.00 88.38 81 THR A CA 1
ATOM 658 C C . THR A 1 81 ? -0.671 7.826 9.700 1.00 88.38 81 THR A C 1
ATOM 660 O O . THR A 1 81 ? -1.547 8.686 9.713 1.00 88.38 81 THR A O 1
ATOM 663 N N . VAL A 1 82 ? -0.796 6.661 10.339 1.00 92.81 82 VAL A N 1
ATOM 664 C CA . VAL A 1 82 ? -2.036 6.238 11.000 1.00 92.81 82 VAL A CA 1
ATOM 665 C C . VAL A 1 82 ? -2.103 6.612 12.480 1.00 92.81 82 VAL A C 1
ATOM 667 O O . VAL A 1 82 ? -3.127 6.378 13.117 1.00 92.81 82 VAL A O 1
ATOM 670 N N . ALA A 1 83 ? -1.049 7.201 13.059 1.00 91.44 83 ALA A N 1
ATOM 671 C CA . ALA A 1 83 ? -0.960 7.465 14.499 1.00 91.44 83 ALA A CA 1
ATOM 672 C C . ALA A 1 83 ? -2.187 8.218 15.038 1.00 91.44 83 ALA A C 1
ATOM 674 O O . ALA A 1 83 ? -2.780 7.796 16.032 1.00 91.44 83 ALA A O 1
ATOM 675 N N . ALA A 1 84 ? -2.596 9.277 14.335 1.00 91.31 84 ALA A N 1
ATOM 676 C CA . ALA A 1 84 ? -3.720 10.135 14.707 1.00 91.31 84 ALA A CA 1
ATOM 677 C C . ALA A 1 84 ? -5.073 9.707 14.106 1.00 91.31 84 ALA A C 1
ATOM 679 O O . ALA A 1 84 ? -6.074 10.360 14.380 1.00 91.31 84 ALA A O 1
ATOM 680 N N . MET A 1 85 ? -5.122 8.650 13.286 1.00 93.12 85 MET A N 1
ATOM 681 C CA . MET A 1 85 ? -6.382 8.165 12.713 1.00 93.12 85 MET A CA 1
ATOM 682 C C . MET A 1 85 ? -7.195 7.448 13.790 1.00 93.12 85 MET A C 1
ATOM 684 O O . MET A 1 85 ? -6.675 6.566 14.473 1.00 93.12 85 MET A O 1
ATOM 688 N N . GLU A 1 86 ? -8.458 7.818 13.951 1.00 93.12 86 GLU A N 1
ATOM 689 C CA . GLU A 1 86 ? -9.377 7.174 14.901 1.00 93.12 86 GLU A CA 1
ATOM 690 C C . GLU A 1 86 ? -10.435 6.325 14.193 1.00 93.12 86 GLU A C 1
ATOM 692 O O . GLU A 1 86 ? -11.011 5.445 14.822 1.00 93.12 86 GLU A O 1
ATOM 697 N N . ASP A 1 87 ? -10.657 6.552 12.895 1.00 95.19 87 ASP A N 1
ATOM 698 C CA . ASP A 1 87 ? -11.603 5.790 12.085 1.00 95.19 87 ASP A CA 1
ATOM 699 C C . ASP A 1 87 ? -10.951 4.493 11.551 1.00 95.19 87 ASP A C 1
ATOM 701 O O . ASP A 1 87 ? -9.988 4.551 10.771 1.00 95.19 87 ASP A O 1
ATOM 705 N N . PRO A 1 88 ? -11.473 3.308 11.921 1.00 96.12 88 PRO A N 1
ATOM 706 C CA . PRO A 1 88 ? -11.058 2.017 11.372 1.00 96.12 88 PRO A CA 1
ATOM 707 C C . PRO A 1 88 ? -11.055 1.940 9.835 1.00 96.12 88 PRO A C 1
ATOM 709 O O . PRO A 1 88 ? -10.181 1.289 9.252 1.00 96.12 88 PRO A O 1
ATOM 712 N N . GLN A 1 89 ? -12.000 2.610 9.166 1.00 96.56 89 GLN A N 1
ATOM 713 C CA . GLN A 1 89 ? -12.101 2.631 7.702 1.00 96.56 89 GLN A CA 1
ATOM 714 C C . GLN A 1 89 ? -10.961 3.426 7.061 1.00 96.56 89 GLN A C 1
ATOM 716 O O . GLN A 1 89 ? -10.413 3.010 6.036 1.00 96.56 89 GLN A O 1
ATOM 721 N N . GLU A 1 90 ? -10.564 4.549 7.665 1.00 96.12 90 GLU A N 1
ATOM 722 C CA . GLU A 1 90 ? -9.426 5.345 7.193 1.00 96.12 90 GLU A CA 1
ATOM 723 C C . GLU A 1 90 ? -8.120 4.555 7.307 1.00 96.12 90 GLU A C 1
ATOM 725 O O . GLU A 1 90 ? -7.319 4.541 6.371 1.00 96.12 90 GLU A O 1
ATOM 730 N N . ILE A 1 91 ? -7.938 3.824 8.410 1.00 96.75 91 ILE A N 1
ATOM 731 C CA . ILE A 1 91 ? -6.756 2.982 8.639 1.00 96.75 91 ILE A CA 1
ATOM 732 C C . ILE A 1 91 ? -6.680 1.855 7.600 1.00 96.75 91 ILE A C 1
ATOM 734 O O . ILE A 1 91 ? -5.615 1.609 7.028 1.00 96.75 91 ILE A O 1
ATOM 738 N N . TYR A 1 92 ? -7.804 1.188 7.320 1.00 96.56 92 TYR A N 1
ATOM 739 C CA . TYR A 1 92 ? -7.871 0.170 6.270 1.00 96.56 92 TYR A CA 1
ATOM 740 C C . TYR A 1 92 ? -7.600 0.754 4.878 1.00 96.56 92 TYR A C 1
ATOM 742 O O . TYR A 1 92 ? -6.846 0.176 4.096 1.00 96.56 92 TYR A O 1
ATOM 750 N N . SER A 1 93 ? -8.149 1.931 4.578 1.00 96.19 93 SER A N 1
ATOM 751 C CA . SER A 1 93 ? -7.915 2.614 3.302 1.00 96.19 93 SER A CA 1
ATOM 752 C C . SER A 1 93 ? -6.435 2.967 3.117 1.00 96.19 93 SER A C 1
ATOM 754 O O . SER A 1 93 ? -5.859 2.678 2.067 1.00 96.19 93 SER A O 1
ATOM 756 N N . ALA A 1 94 ? -5.788 3.496 4.161 1.00 94.88 94 ALA A N 1
ATOM 757 C CA . ALA A 1 94 ? -4.355 3.782 4.157 1.00 94.88 94 ALA A CA 1
ATOM 758 C C . ALA A 1 94 ? -3.516 2.512 3.936 1.00 94.88 94 ALA A C 1
ATOM 760 O O . ALA A 1 94 ? -2.523 2.538 3.208 1.00 94.88 94 ALA A O 1
ATOM 761 N N . TYR A 1 95 ? -3.921 1.384 4.528 1.00 95.75 95 TYR A N 1
ATOM 762 C CA . TYR A 1 95 ? -3.284 0.091 4.282 1.00 95.75 95 TYR A CA 1
ATOM 763 C C . TYR A 1 95 ? -3.407 -0.334 2.810 1.00 95.75 95 TYR A C 1
ATOM 765 O O . TYR A 1 95 ? -2.404 -0.676 2.178 1.00 95.75 95 TYR A O 1
ATOM 773 N N . MET A 1 96 ? -4.611 -0.258 2.239 1.00 95.25 96 MET A N 1
ATOM 774 C CA . MET A 1 96 ? -4.863 -0.633 0.844 1.00 95.25 96 MET A CA 1
ATOM 775 C C . MET A 1 96 ? -4.098 0.240 -0.154 1.00 95.25 96 MET A C 1
ATOM 777 O O . MET A 1 96 ? -3.648 -0.261 -1.190 1.00 95.25 96 MET A O 1
ATOM 781 N N . ASP A 1 97 ? -3.885 1.517 0.165 1.00 94.50 97 ASP A N 1
ATOM 782 C CA . ASP A 1 97 ? -3.024 2.391 -0.628 1.00 94.50 97 ASP A CA 1
ATOM 783 C C . ASP A 1 97 ? -1.576 1.891 -0.660 1.00 94.50 97 ASP A C 1
ATOM 785 O O . ASP A 1 97 ? -0.998 1.777 -1.743 1.00 94.50 97 ASP A O 1
ATOM 789 N N . VAL A 1 98 ? -1.011 1.487 0.482 1.00 92.62 98 VAL A N 1
ATOM 790 C CA . VAL A 1 98 ? 0.344 0.908 0.529 1.00 92.62 98 VAL A CA 1
ATOM 791 C C . VAL A 1 98 ? 0.429 -0.388 -0.279 1.00 92.62 98 VAL A C 1
ATOM 793 O O . VAL A 1 98 ? 1.411 -0.604 -0.999 1.00 92.62 98 VAL A O 1
ATOM 796 N N . VAL A 1 99 ? -0.584 -1.254 -0.188 1.00 93.19 99 VAL A N 1
ATOM 797 C CA . VAL A 1 99 ? -0.647 -2.501 -0.966 1.00 93.19 99 VAL A CA 1
ATOM 798 C C . VAL A 1 99 ? -0.620 -2.190 -2.461 1.00 93.19 99 VAL A C 1
ATOM 800 O O . VAL A 1 99 ? 0.246 -2.693 -3.179 1.00 93.19 99 VAL A O 1
ATOM 803 N N . ARG A 1 100 ? -1.509 -1.305 -2.926 1.00 92.75 100 ARG A N 1
ATOM 804 C CA . ARG A 1 100 ? -1.591 -0.882 -4.330 1.00 92.75 100 ARG A CA 1
ATOM 805 C C . ARG A 1 100 ? -0.276 -0.287 -4.828 1.00 92.75 100 ARG A C 1
ATOM 807 O O . ARG A 1 100 ? 0.230 -0.711 -5.866 1.00 92.75 100 ARG A O 1
ATOM 814 N N . GLU A 1 101 ? 0.306 0.644 -4.076 1.00 91.19 101 GLU A N 1
ATOM 815 C CA . GLU A 1 101 ? 1.597 1.252 -4.417 1.00 91.19 101 GLU A CA 1
ATOM 816 C C . GLU A 1 101 ? 2.722 0.218 -4.505 1.00 91.19 101 GLU A C 1
ATOM 818 O O . GLU A 1 101 ? 3.642 0.358 -5.311 1.00 91.19 101 GLU A O 1
ATOM 823 N N . SER A 1 102 ? 2.653 -0.841 -3.701 1.00 90.38 102 SER A N 1
ATOM 824 C CA . SER A 1 102 ? 3.659 -1.900 -3.705 1.00 90.38 102 SER A CA 1
ATOM 825 C C . SER A 1 102 ? 3.551 -2.788 -4.944 1.00 90.38 102 SER A C 1
ATOM 827 O O . SER A 1 102 ? 4.584 -3.108 -5.532 1.00 90.38 102 SER A O 1
ATOM 829 N N . TYR A 1 103 ? 2.337 -3.100 -5.411 1.00 91.12 103 TYR A N 1
ATOM 830 C CA . TYR A 1 103 ? 2.139 -3.757 -6.711 1.00 91.12 103 TYR A CA 1
ATOM 831 C C . TYR A 1 103 ? 2.672 -2.897 -7.864 1.00 91.12 103 TYR A C 1
ATOM 833 O O . TYR A 1 103 ? 3.419 -3.397 -8.705 1.00 91.12 103 TYR A O 1
ATOM 841 N N . GLU A 1 104 ? 2.342 -1.600 -7.884 1.00 89.12 104 GLU A N 1
ATOM 842 C CA . GLU A 1 104 ? 2.847 -0.661 -8.897 1.00 89.12 104 GLU A CA 1
ATOM 843 C C . GLU A 1 104 ? 4.384 -0.582 -8.880 1.00 89.12 104 GLU A C 1
ATOM 845 O O . GLU A 1 104 ? 5.032 -0.602 -9.930 1.00 89.12 104 GLU A O 1
ATOM 850 N N . TYR A 1 105 ? 4.981 -0.541 -7.686 1.00 86.50 105 TYR A N 1
ATOM 851 C CA . TYR A 1 105 ? 6.427 -0.487 -7.507 1.00 86.50 105 TYR A CA 1
ATOM 852 C C . TYR A 1 105 ? 7.119 -1.757 -8.013 1.00 86.50 105 TYR A C 1
ATOM 854 O O . TYR A 1 105 ? 8.053 -1.655 -8.810 1.00 86.50 105 TYR A O 1
ATOM 862 N N . LEU A 1 106 ? 6.650 -2.946 -7.616 1.00 85.69 106 LEU A N 1
ATOM 863 C CA . LEU A 1 106 ? 7.221 -4.213 -8.088 1.00 85.69 106 LEU A CA 1
ATOM 864 C C . LEU A 1 106 ? 7.071 -4.374 -9.601 1.00 85.69 106 LEU A C 1
ATOM 866 O O . LEU A 1 106 ? 8.017 -4.800 -10.266 1.00 85.69 106 LEU A O 1
ATOM 870 N N . TYR A 1 107 ? 5.931 -3.967 -10.163 1.00 86.00 107 TYR A N 1
ATOM 871 C CA . TYR A 1 107 ? 5.733 -3.965 -11.610 1.00 86.00 107 TYR A CA 1
ATOM 872 C C . TYR A 1 107 ? 6.761 -3.067 -12.306 1.00 86.00 107 TYR A C 1
ATOM 874 O O . TYR A 1 107 ? 7.358 -3.466 -13.299 1.00 86.00 107 TYR A O 1
ATOM 882 N N . SER A 1 108 ? 7.034 -1.879 -11.757 1.00 84.25 108 SER A N 1
ATOM 883 C CA . SER A 1 108 ? 8.007 -0.947 -12.339 1.00 84.25 108 SER A CA 1
ATOM 884 C C . SER A 1 108 ? 9.443 -1.483 -12.357 1.00 84.25 108 SER A C 1
ATOM 886 O O . SER A 1 108 ? 10.184 -1.188 -13.294 1.00 84.25 108 SER A O 1
ATOM 888 N N . LEU A 1 109 ? 9.820 -2.291 -11.360 1.00 77.88 109 LEU A N 1
ATOM 889 C CA . LEU A 1 109 ? 11.142 -2.918 -11.278 1.00 77.88 109 LEU A CA 1
ATOM 890 C C . LEU A 1 109 ? 11.273 -4.129 -12.205 1.00 77.88 109 LEU A C 1
ATOM 892 O O . LEU A 1 109 ? 12.321 -4.335 -12.805 1.00 77.88 109 LEU A O 1
ATOM 896 N N . THR A 1 110 ? 10.209 -4.918 -12.337 1.00 75.69 110 THR A N 1
ATOM 897 C CA . THR A 1 110 ? 10.235 -6.197 -13.066 1.00 75.69 110 THR A CA 1
ATOM 898 C C . THR A 1 110 ? 9.819 -6.085 -14.534 1.00 75.69 110 THR A C 1
ATOM 900 O O . THR A 1 110 ? 10.055 -7.006 -15.312 1.00 75.69 110 THR A O 1
ATOM 903 N N . ALA A 1 111 ? 9.256 -4.948 -14.958 1.00 72.50 111 ALA A N 1
ATOM 904 C CA . ALA A 1 111 ? 8.750 -4.738 -16.318 1.00 72.50 111 ALA A CA 1
ATOM 905 C C . ALA A 1 111 ? 9.793 -4.923 -17.438 1.00 72.50 111 ALA A C 1
ATOM 907 O O . ALA A 1 111 ? 9.411 -5.155 -18.585 1.00 72.50 111 ALA A O 1
ATOM 908 N N . TYR A 1 112 ? 11.089 -4.801 -17.133 1.00 67.81 112 TYR A N 1
ATOM 909 C CA . TYR A 1 112 ? 12.170 -4.882 -18.121 1.00 67.81 112 TYR A CA 1
ATOM 910 C C . TYR A 1 112 ? 12.950 -6.202 -18.090 1.00 67.81 112 TYR A C 1
ATOM 912 O O . TYR A 1 112 ? 13.808 -6.395 -18.950 1.00 67.81 112 TYR A O 1
ATOM 920 N N . ASP A 1 113 ? 12.642 -7.111 -17.157 1.00 64.19 113 ASP A N 1
ATOM 921 C CA . ASP A 1 113 ? 13.345 -8.387 -17.014 1.00 64.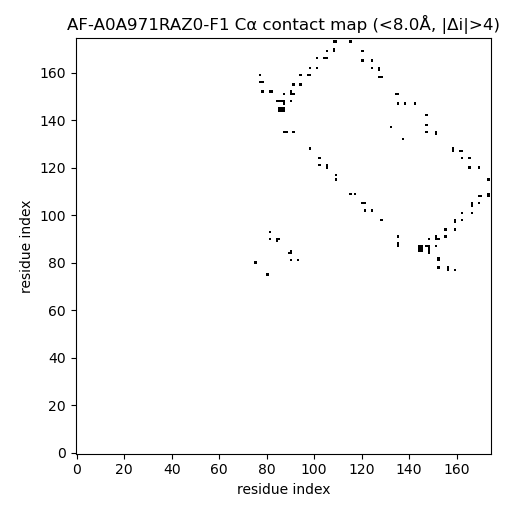19 113 ASP A CA 1
ATOM 922 C C . ASP A 1 113 ? 12.381 -9.548 -16.680 1.00 64.19 113 ASP A C 1
ATOM 924 O O . ASP A 1 113 ? 12.062 -9.796 -15.513 1.00 64.19 113 ASP A O 1
ATOM 928 N N . PRO A 1 114 ? 11.886 -10.268 -17.703 1.00 59.72 114 PRO A N 1
ATOM 929 C CA . PRO A 1 114 ? 10.913 -11.340 -17.525 1.00 59.72 114 PRO A CA 1
ATOM 930 C C . PRO A 1 114 ? 11.486 -12.612 -16.875 1.00 59.72 114 PRO A C 1
ATOM 932 O O . PRO A 1 114 ? 10.696 -13.460 -16.460 1.00 59.72 114 PRO A O 1
ATOM 935 N N . GLU A 1 115 ? 12.812 -12.766 -16.756 1.00 66.12 115 GLU A N 1
ATOM 936 C CA . GLU A 1 115 ? 13.424 -13.928 -16.086 1.00 66.12 115 GLU A CA 1
ATOM 937 C C . GLU A 1 115 ? 13.617 -13.723 -14.572 1.00 66.12 115 GLU A C 1
ATOM 939 O O . GLU A 1 115 ? 13.931 -14.669 -13.850 1.00 66.12 115 GLU A O 1
ATOM 944 N N . ASN A 1 116 ? 13.360 -12.516 -14.059 1.00 64.19 116 ASN A N 1
ATOM 945 C CA . ASN A 1 116 ? 13.766 -12.092 -12.717 1.00 64.19 116 ASN A CA 1
ATOM 946 C C . ASN A 1 116 ? 12.800 -12.513 -11.589 1.00 64.19 116 ASN A C 1
ATOM 948 O O . ASN A 1 116 ? 12.476 -11.728 -10.704 1.00 64.19 116 ASN A O 1
ATOM 952 N N . GLY A 1 117 ? 12.256 -13.734 -11.646 1.00 65.62 117 GLY A N 1
ATOM 953 C CA . GLY A 1 117 ? 11.407 -14.265 -10.568 1.00 65.62 117 GLY A CA 1
ATOM 954 C C . GLY A 1 117 ? 10.125 -13.457 -10.318 1.00 65.62 117 GLY A C 1
ATOM 955 O O . GLY A 1 117 ? 9.545 -13.529 -9.237 1.00 65.62 117 GLY A O 1
ATOM 956 N N . VAL A 1 118 ? 9.657 -12.704 -11.320 1.00 73.62 118 VAL A N 1
ATOM 957 C CA . VAL A 1 118 ? 8.519 -11.770 -11.241 1.00 73.62 118 VAL A CA 1
ATOM 958 C C . VAL A 1 118 ? 7.313 -12.401 -10.542 1.00 73.62 118 VAL A C 1
ATOM 960 O O . VAL A 1 118 ? 6.766 -11.837 -9.597 1.00 73.62 118 VAL A O 1
ATOM 963 N N . SER A 1 119 ? 6.951 -13.621 -10.950 1.00 78.06 119 SER A N 1
ATOM 964 C CA . SER A 1 119 ? 5.836 -14.357 -10.352 1.00 78.06 119 SER A CA 1
ATOM 965 C C . SER A 1 119 ? 6.042 -14.653 -8.867 1.00 78.06 119 SER A C 1
ATOM 967 O O . SER A 1 119 ? 5.078 -14.603 -8.116 1.00 78.06 119 SER A O 1
ATOM 969 N N . GLU A 1 120 ? 7.261 -14.952 -8.421 1.00 85.88 120 GLU A N 1
ATOM 970 C CA . GLU A 1 120 ? 7.547 -15.274 -7.020 1.00 85.88 120 GLU A CA 1
ATOM 971 C C . GLU A 1 120 ? 7.418 -14.039 -6.123 1.00 85.88 120 GLU A C 1
ATOM 973 O O . GLU A 1 120 ? 6.844 -14.116 -5.036 1.00 85.88 120 GLU A O 1
ATOM 978 N N . HIS A 1 121 ? 7.869 -12.876 -6.597 1.00 88.69 121 HIS A N 1
ATOM 979 C CA . HIS A 1 121 ? 7.730 -11.617 -5.865 1.00 88.69 121 HIS A CA 1
ATOM 980 C C . HIS A 1 121 ? 6.268 -11.191 -5.729 1.00 88.69 121 HIS A C 1
ATOM 982 O O . HIS A 1 121 ? 5.851 -10.787 -4.643 1.00 88.69 121 HIS A O 1
ATOM 988 N N . PHE A 1 122 ? 5.475 -11.330 -6.796 1.00 91.19 122 PHE A N 1
ATOM 989 C CA . PHE A 1 122 ? 4.039 -11.055 -6.738 1.00 91.19 122 PHE A CA 1
ATOM 990 C C . PHE A 1 122 ? 3.291 -12.062 -5.862 1.00 91.19 122 PHE A C 1
ATOM 992 O O . PHE A 1 122 ? 2.480 -11.635 -5.049 1.00 91.19 122 PHE A O 1
ATOM 999 N N . ASN A 1 123 ? 3.618 -13.356 -5.936 1.00 92.62 123 ASN A N 1
ATOM 1000 C CA . ASN A 1 123 ? 3.041 -14.367 -5.043 1.00 92.62 123 ASN A CA 1
ATOM 1001 C C . ASN A 1 123 ? 3.389 -14.087 -3.574 1.00 92.62 123 ASN A C 1
ATOM 1003 O O . ASN A 1 123 ? 2.560 -14.268 -2.687 1.00 92.62 123 ASN A O 1
ATOM 1007 N N . THR A 1 124 ? 4.614 -13.628 -3.303 1.00 93.94 124 THR A N 1
ATOM 1008 C CA . THR A 1 124 ? 5.031 -13.253 -1.947 1.00 93.94 124 THR A CA 1
ATOM 1009 C C . THR A 1 124 ? 4.270 -12.020 -1.470 1.00 93.94 124 THR A C 1
ATOM 1011 O O . THR A 1 124 ? 3.736 -12.037 -0.362 1.00 93.94 124 THR A O 1
ATOM 1014 N N . LEU A 1 125 ? 4.156 -10.977 -2.302 1.00 94.69 125 LEU A N 1
ATOM 1015 C CA . LEU A 1 125 ? 3.356 -9.796 -1.977 1.00 94.69 125 LEU A CA 1
ATOM 1016 C C . LEU A 1 125 ? 1.903 -10.190 -1.692 1.00 94.69 125 LEU A C 1
ATOM 1018 O O . LEU A 1 125 ? 1.374 -9.821 -0.649 1.00 94.69 125 LEU A O 1
ATOM 1022 N N . GLU A 1 126 ? 1.302 -11.007 -2.557 1.00 94.94 126 GLU A N 1
ATOM 1023 C CA . GLU A 1 126 ? -0.040 -11.546 -2.361 1.00 94.94 126 GLU A CA 1
ATOM 1024 C C . GLU A 1 126 ? -0.140 -12.310 -1.039 1.00 94.94 126 GLU A C 1
ATOM 1026 O O . GLU A 1 126 ? -1.037 -12.033 -0.257 1.00 94.94 126 GLU A O 1
ATOM 1031 N N . SER A 1 127 ? 0.811 -13.185 -0.706 1.00 95.31 127 SER A N 1
ATOM 1032 C CA . SER A 1 127 ? 0.794 -13.925 0.564 1.00 95.31 127 SER A CA 1
ATOM 1033 C C . SER A 1 127 ? 0.823 -13.023 1.808 1.00 95.31 127 SER A C 1
ATOM 1035 O O . SER A 1 127 ? 0.223 -13.360 2.828 1.00 95.31 127 SER A O 1
ATOM 1037 N N . ILE A 1 128 ? 1.475 -11.858 1.719 1.00 94.88 128 ILE A N 1
ATOM 1038 C CA . ILE A 1 128 ? 1.547 -10.872 2.806 1.00 94.88 128 ILE A CA 1
ATOM 1039 C C . ILE A 1 128 ? 0.262 -10.045 2.878 1.00 94.88 128 ILE A C 1
ATOM 1041 O O . ILE A 1 128 ? -0.146 -9.632 3.964 1.00 94.88 128 ILE A O 1
ATOM 1045 N N . THR A 1 129 ? -0.369 -9.753 1.739 1.00 94.69 129 THR A N 1
ATOM 1046 C CA . THR A 1 129 ? -1.476 -8.786 1.662 1.00 94.69 129 THR A CA 1
ATOM 1047 C C . THR A 1 129 ? -2.851 -9.418 1.546 1.00 94.69 129 THR A C 1
ATOM 1049 O O . THR A 1 129 ? -3.846 -8.744 1.776 1.00 94.69 129 THR A O 1
ATOM 1052 N N . LEU A 1 130 ? -2.929 -10.695 1.179 1.00 93.44 130 LEU A N 1
ATOM 1053 C CA . LEU A 1 130 ? -4.192 -11.376 0.969 1.00 93.44 130 LEU A CA 1
ATOM 1054 C C . LEU A 1 130 ? -4.936 -11.494 2.299 1.00 93.44 130 LEU A C 1
ATOM 1056 O O . LEU A 1 130 ? -4.423 -12.005 3.302 1.00 93.44 130 LEU A O 1
ATOM 1060 N N . GLU A 1 131 ? -6.172 -11.019 2.273 1.00 91.81 131 GLU A N 1
ATOM 1061 C CA . GLU A 1 131 ? -7.170 -11.212 3.310 1.00 91.81 131 GLU A CA 1
ATOM 1062 C C . GLU A 1 131 ? -8.423 -11.730 2.624 1.00 91.81 131 GLU A C 1
ATOM 1064 O O . GLU A 1 131 ? -8.966 -11.074 1.739 1.00 91.81 131 GLU A O 1
ATOM 1069 N N . HIS A 1 132 ? -8.863 -12.936 2.985 1.00 89.88 132 HIS A N 1
ATOM 1070 C CA . HIS A 1 132 ? -10.082 -13.482 2.390 1.00 89.88 132 HIS A CA 1
ATOM 1071 C C . HIS A 1 132 ? -11.320 -12.683 2.817 1.00 89.88 132 HIS A C 1
ATOM 1073 O O . HIS A 1 132 ? -12.224 -12.465 2.017 1.00 89.88 132 HIS A O 1
ATOM 1079 N N . VAL A 1 133 ? -11.315 -12.235 4.072 1.00 94.12 133 VAL A N 1
ATOM 1080 C CA . VAL A 1 133 ? -12.239 -11.254 4.633 1.00 94.12 133 VAL A CA 1
ATOM 1081 C C . VAL A 1 133 ? -11.365 -10.215 5.343 1.00 94.12 133 VAL A C 1
ATOM 1083 O O . VAL A 1 133 ? -10.515 -10.634 6.138 1.00 94.12 133 VAL A O 1
ATOM 1086 N N . PRO A 1 134 ? -11.505 -8.910 5.048 1.00 94.19 134 PRO A N 1
ATOM 1087 C CA . PRO A 1 134 ? -10.718 -7.869 5.702 1.00 94.19 134 PRO A CA 1
ATOM 1088 C C . PRO A 1 134 ? -10.839 -7.947 7.223 1.00 94.19 134 PRO A C 1
ATOM 1090 O O . PRO A 1 134 ? -11.942 -8.156 7.735 1.00 94.19 134 PRO A O 1
ATOM 1093 N N . LEU A 1 135 ? -9.741 -7.727 7.961 1.00 95.25 135 LEU A N 1
ATOM 1094 C CA . LEU A 1 135 ? -9.789 -7.784 9.433 1.00 95.25 135 LEU A CA 1
ATOM 1095 C C . LEU A 1 135 ? -10.867 -6.843 9.994 1.00 95.25 135 LEU A C 1
ATOM 1097 O O . LEU A 1 135 ? -11.582 -7.197 10.924 1.00 95.25 135 LEU A O 1
ATOM 1101 N N . LEU A 1 136 ? -11.025 -5.677 9.368 1.00 95.06 136 LEU A N 1
ATOM 1102 C CA . LEU A 1 136 ? -12.042 -4.682 9.697 1.00 95.06 136 LEU A CA 1
ATOM 1103 C C . LEU A 1 136 ? -13.471 -5.252 9.759 1.00 95.06 136 LEU A C 1
ATOM 1105 O O . LEU A 1 136 ? -14.250 -4.832 10.607 1.00 95.06 136 LEU A O 1
ATOM 1109 N N . GLU A 1 137 ? -13.808 -6.207 8.889 1.00 95.31 137 GLU A N 1
ATOM 1110 C CA . GLU A 1 137 ? -15.155 -6.785 8.788 1.00 95.31 137 GLU A CA 1
ATOM 1111 C C . GLU A 1 137 ? -15.412 -7.906 9.803 1.00 95.31 137 GLU A C 1
ATOM 1113 O O . GLU A 1 137 ? -16.563 -8.266 10.039 1.00 95.31 137 GLU A O 1
ATOM 1118 N N . VAL A 1 138 ? -14.360 -8.471 10.402 1.00 96.06 138 VAL A N 1
ATOM 1119 C CA . VAL A 1 138 ? -14.476 -9.584 11.364 1.00 96.06 138 VAL A CA 1
ATOM 1120 C C . VAL A 1 138 ? -14.277 -9.149 12.813 1.00 96.06 138 VAL A C 1
ATOM 1122 O O . VAL A 1 138 ? -14.387 -9.978 13.720 1.00 96.06 138 VAL A O 1
ATOM 1125 N N . LEU A 1 139 ? -13.959 -7.873 13.051 1.00 95.75 139 LEU A N 1
ATOM 1126 C CA . LEU A 1 139 ? -13.854 -7.342 14.406 1.00 95.75 139 LEU A CA 1
ATOM 1127 C C . LEU A 1 139 ? -15.231 -7.358 15.097 1.00 95.75 139 LEU A C 1
ATOM 1129 O O . LEU A 1 139 ? -16.234 -7.061 14.448 1.00 95.75 139 LEU A O 1
ATOM 1133 N N . PRO A 1 140 ? -15.295 -7.677 16.405 1.00 95.31 140 PRO A N 1
ATOM 1134 C CA . PRO A 1 140 ? -16.554 -7.720 17.144 1.00 95.31 140 PRO A CA 1
ATOM 1135 C C . PRO A 1 140 ? -17.320 -6.396 17.062 1.00 95.31 140 PRO A C 1
ATOM 1137 O O . PRO A 1 140 ? -16.730 -5.320 17.203 1.00 95.31 140 PRO A O 1
ATOM 1140 N N . GLU A 1 141 ? -18.640 -6.463 16.884 1.00 93.00 141 GLU A N 1
ATOM 1141 C CA . GLU A 1 141 ? -19.493 -5.268 16.849 1.00 93.00 141 GLU A CA 1
ATOM 1142 C C . GLU A 1 141 ? -19.524 -4.552 18.205 1.00 93.00 141 GLU A C 1
ATOM 1144 O O . GLU A 1 141 ? -19.707 -3.338 18.259 1.00 93.00 141 GLU A O 1
ATOM 1149 N N . GLU A 1 142 ? -19.299 -5.288 19.297 1.00 94.81 142 GLU A N 1
ATOM 1150 C CA . GLU A 1 142 ? -19.268 -4.769 20.664 1.00 94.81 142 GLU A CA 1
ATOM 1151 C C . GLU A 1 142 ? -17.999 -3.962 20.977 1.00 94.81 142 GLU A C 1
ATOM 1153 O O . GLU A 1 142 ? -17.953 -3.266 21.992 1.00 94.81 142 GLU A O 1
ATOM 1158 N N . MET A 1 143 ? -16.969 -4.064 20.130 1.00 95.50 143 MET A N 1
ATOM 1159 C CA . MET A 1 143 ? -15.718 -3.324 20.275 1.00 95.50 143 MET A CA 1
ATOM 1160 C C . MET A 1 143 ? -15.926 -1.855 19.897 1.00 95.50 143 MET A C 1
ATOM 1162 O O . MET A 1 143 ? -16.563 -1.545 18.887 1.00 95.50 143 MET A O 1
ATOM 1166 N N . SER A 1 144 ? -15.364 -0.938 20.684 1.00 96.12 144 SER A N 1
ATOM 1167 C CA . SER A 1 144 ? -15.4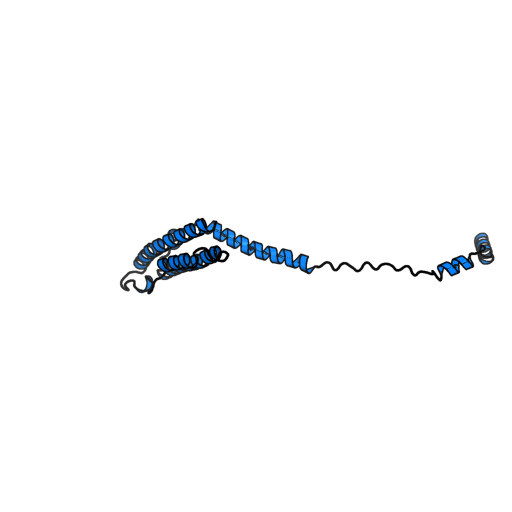11 0.486 20.346 1.00 96.12 144 SER A CA 1
ATOM 1168 C C . SER A 1 144 ? -14.581 0.788 19.093 1.00 96.12 144 SER A C 1
ATOM 1170 O O . SER A 1 144 ? -13.606 0.101 18.796 1.00 96.12 144 SER A O 1
ATOM 1172 N N . GLU A 1 145 ? -14.930 1.850 18.364 1.00 95.06 145 GLU A N 1
ATOM 1173 C CA . GLU A 1 145 ? -14.177 2.264 17.168 1.00 95.06 145 GLU A CA 1
ATOM 1174 C C . GLU A 1 145 ? -12.701 2.552 17.480 1.00 95.06 145 GLU A C 1
ATOM 1176 O O . GLU A 1 145 ? -11.827 2.210 16.690 1.00 95.06 145 GLU A O 1
ATOM 1181 N N . GLN A 1 146 ? -12.407 3.082 18.671 1.00 94.81 146 GLN A N 1
ATOM 1182 C CA . GLN A 1 146 ? -11.036 3.326 19.115 1.00 94.81 146 GLN A CA 1
ATOM 1183 C C . GLN A 1 146 ? -10.250 2.021 19.311 1.00 94.81 146 GLN A C 1
ATOM 1185 O O . GLN A 1 146 ? -9.117 1.909 18.849 1.00 94.81 146 GLN A O 1
ATOM 1190 N N . GLU A 1 147 ? -10.849 1.018 19.956 1.00 96.62 147 GLU A N 1
ATOM 1191 C CA . GLU A 1 147 ? -10.219 -0.297 20.121 1.00 96.62 147 GLU A CA 1
ATOM 1192 C C . GLU A 1 147 ? -10.021 -0.986 18.763 1.00 96.62 147 GLU A C 1
ATOM 1194 O O . GLU A 1 147 ? -8.947 -1.529 18.499 1.00 96.62 147 GLU A O 1
ATOM 1199 N N . LYS A 1 148 ? -11.010 -0.903 17.859 1.00 97.44 148 LYS A N 1
ATOM 1200 C CA . LYS A 1 148 ? -10.872 -1.408 16.484 1.00 97.44 148 LYS A CA 1
ATOM 1201 C C . LYS A 1 148 ? -9.722 -0.715 15.761 1.00 97.44 148 LYS A C 1
ATOM 1203 O O . LYS A 1 148 ? -8.905 -1.382 15.131 1.00 97.44 148 LYS A O 1
ATOM 1208 N N . ALA A 1 149 ? -9.629 0.607 15.877 1.00 97.38 149 ALA A N 1
ATOM 1209 C CA . ALA A 1 149 ? -8.559 1.389 15.282 1.00 97.38 149 ALA A CA 1
ATOM 1210 C C . ALA A 1 149 ? -7.184 0.950 15.805 1.00 97.38 149 ALA A C 1
ATOM 1212 O O . ALA A 1 149 ? -6.278 0.728 15.007 1.00 97.38 149 ALA A O 1
ATOM 1213 N N . GLU A 1 150 ? -7.015 0.762 17.115 1.00 96.81 150 GLU A N 1
ATOM 1214 C CA . GLU A 1 150 ? -5.754 0.283 17.699 1.00 96.81 150 GLU A CA 1
ATOM 1215 C C . GLU A 1 150 ? -5.358 -1.106 17.178 1.00 96.81 150 GLU A C 1
ATOM 1217 O O . GLU A 1 150 ? -4.216 -1.298 16.749 1.00 96.81 150 GLU A O 1
ATOM 1222 N N . VAL A 1 151 ? -6.310 -2.044 17.127 1.00 97.38 151 VAL A N 1
ATOM 1223 C CA . VAL A 1 151 ? -6.079 -3.393 16.586 1.00 97.38 151 VAL A CA 1
ATOM 1224 C C . VAL A 1 151 ? -5.656 -3.331 15.117 1.00 97.38 151 VAL A C 1
ATOM 1226 O O . VAL A 1 151 ? -4.679 -3.974 14.726 1.00 97.38 151 VAL A O 1
ATOM 1229 N N . LEU A 1 152 ? -6.347 -2.535 14.297 1.00 97.69 152 LEU A N 1
ATOM 1230 C CA . LEU A 1 152 ? -6.035 -2.398 12.872 1.00 97.69 152 LEU A CA 1
ATOM 1231 C C . LEU A 1 152 ? -4.688 -1.711 12.641 1.00 97.69 152 LEU A C 1
ATOM 1233 O O . LEU A 1 152 ? -3.940 -2.143 11.764 1.00 97.69 152 LEU A O 1
ATOM 1237 N N . LYS A 1 153 ? -4.337 -0.690 13.436 1.00 96.69 153 LYS A N 1
ATOM 1238 C CA . LYS A 1 153 ? -3.016 -0.043 13.375 1.00 96.69 153 LYS A CA 1
ATOM 1239 C C . LYS A 1 153 ? -1.908 -1.055 13.617 1.00 96.69 153 LYS A C 1
ATOM 1241 O O . LYS A 1 153 ? -0.984 -1.135 12.813 1.00 96.69 153 LYS A O 1
ATOM 1246 N N . GLU A 1 154 ? -1.994 -1.833 14.696 1.00 95.94 154 GLU A N 1
ATOM 1247 C CA . GLU A 1 154 ? -0.961 -2.821 15.019 1.00 95.94 154 GLU A CA 1
ATOM 1248 C C . GLU A 1 154 ? -0.860 -3.890 13.925 1.00 95.94 154 GLU A C 1
ATOM 1250 O O . GLU A 1 154 ? 0.230 -4.220 13.446 1.00 95.94 154 GLU A O 1
ATOM 1255 N N . TYR A 1 155 ? -2.009 -4.419 13.518 1.00 96.31 155 TYR A N 1
ATOM 1256 C CA . TYR A 1 155 ? -2.088 -5.513 12.571 1.00 96.31 155 TYR A CA 1
ATOM 1257 C C . TYR A 1 155 ? -1.593 -5.122 11.171 1.00 96.31 155 TYR A C 1
ATOM 1259 O O . TYR A 1 155 ? -0.723 -5.798 10.611 1.00 96.31 155 TYR A O 1
ATOM 1267 N N . TYR A 1 156 ? -2.083 -4.011 10.615 1.00 96.50 156 TYR A N 1
ATOM 1268 C CA . TYR A 1 156 ? -1.655 -3.564 9.292 1.00 96.50 156 TYR A CA 1
ATOM 1269 C C . TYR A 1 156 ? -0.232 -3.011 9.301 1.00 96.50 156 TYR A C 1
ATOM 1271 O O . TYR A 1 156 ? 0.470 -3.198 8.310 1.00 96.50 156 TYR A O 1
ATOM 1279 N N . ASN A 1 157 ? 0.252 -2.429 10.407 1.00 94.81 157 ASN A N 1
ATOM 1280 C CA . ASN A 1 157 ? 1.645 -1.984 10.486 1.00 94.81 157 ASN A CA 1
ATOM 1281 C C . ASN A 1 157 ? 2.627 -3.145 10.282 1.00 94.81 157 ASN A C 1
ATOM 1283 O O . ASN A 1 157 ? 3.538 -3.026 9.468 1.00 94.81 157 ASN A O 1
ATOM 1287 N N . LYS A 1 158 ? 2.392 -4.299 10.923 1.00 93.50 158 LYS A N 1
ATOM 1288 C CA . LYS A 1 158 ? 3.227 -5.501 10.731 1.00 93.50 158 LYS A CA 1
ATOM 1289 C C . LYS A 1 158 ? 3.239 -5.966 9.273 1.00 93.50 158 LYS A C 1
ATOM 1291 O O . LYS A 1 158 ? 4.295 -6.270 8.725 1.00 93.50 158 LYS A O 1
ATOM 1296 N N . ARG A 1 159 ? 2.071 -5.992 8.621 1.00 95.00 159 ARG A N 1
ATOM 1297 C CA . ARG A 1 159 ? 1.970 -6.369 7.200 1.00 95.00 159 ARG A CA 1
ATOM 1298 C C . ARG A 1 159 ? 2.705 -5.373 6.306 1.00 95.00 159 ARG A C 1
ATOM 1300 O O . ARG A 1 159 ? 3.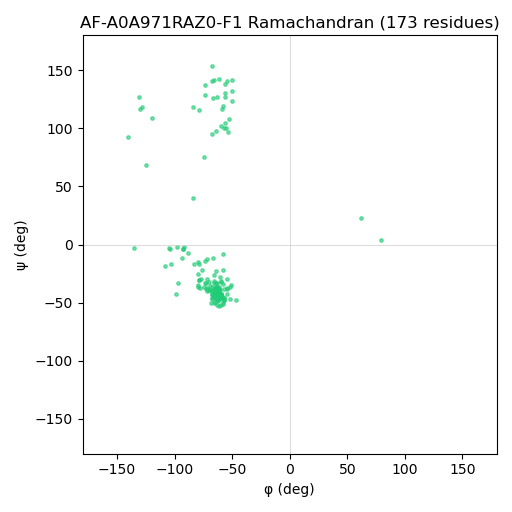447 -5.785 5.419 1.00 95.00 159 ARG A O 1
ATOM 1307 N N . VAL A 1 160 ? 2.536 -4.074 6.547 1.00 94.44 160 VAL A N 1
ATOM 1308 C CA . VAL A 1 160 ? 3.216 -3.020 5.783 1.00 94.44 160 VAL A CA 1
ATOM 1309 C C . VAL A 1 160 ? 4.733 -3.097 5.950 1.00 94.44 160 VAL A C 1
ATOM 1311 O O . VAL A 1 160 ? 5.449 -2.969 4.959 1.00 94.44 160 VAL A O 1
ATOM 1314 N N . GLU A 1 161 ? 5.237 -3.374 7.152 1.00 91.88 161 GLU A N 1
ATOM 1315 C CA . GLU A 1 161 ? 6.667 -3.604 7.387 1.00 91.88 161 GLU A CA 1
ATOM 1316 C C . GLU A 1 161 ? 7.201 -4.746 6.510 1.00 91.88 161 GLU A C 1
ATOM 1318 O O . GLU A 1 161 ? 8.183 -4.550 5.790 1.00 91.88 161 GLU A O 1
ATOM 1323 N N . SER A 1 162 ? 6.506 -5.889 6.460 1.00 92.75 162 SER A N 1
ATOM 1324 C CA . SER A 1 162 ? 6.880 -7.014 5.589 1.00 92.75 162 SER A CA 1
ATOM 1325 C C . SER A 1 162 ? 6.832 -6.660 4.096 1.00 92.75 162 SER A C 1
ATOM 1327 O O . SER A 1 162 ? 7.719 -7.045 3.332 1.00 92.75 162 SER A O 1
ATOM 1329 N N . VAL A 1 163 ? 5.834 -5.883 3.661 1.00 93.25 163 VAL A N 1
ATOM 1330 C CA . VAL A 1 163 ? 5.753 -5.388 2.275 1.00 93.25 163 VAL A CA 1
ATOM 1331 C C . VAL A 1 163 ? 6.945 -4.484 1.942 1.00 93.25 163 VAL A C 1
ATOM 1333 O O . VAL A 1 163 ? 7.542 -4.600 0.870 1.00 93.25 163 VAL A O 1
ATOM 1336 N N . ILE A 1 164 ? 7.330 -3.590 2.855 1.00 90.31 164 ILE A N 1
ATOM 1337 C CA . ILE A 1 164 ? 8.481 -2.698 2.676 1.00 90.31 164 ILE A CA 1
ATOM 1338 C C . ILE A 1 164 ? 9.790 -3.498 2.614 1.00 90.31 164 ILE A C 1
ATOM 1340 O O . ILE A 1 164 ? 10.660 -3.176 1.801 1.00 90.31 164 ILE A O 1
ATOM 1344 N N . GLU A 1 165 ? 9.947 -4.537 3.433 1.00 90.38 165 GLU A N 1
ATOM 1345 C CA . GLU A 1 165 ? 11.104 -5.438 3.376 1.00 90.38 165 GLU A CA 1
ATOM 1346 C C . GLU A 1 165 ? 11.205 -6.160 2.030 1.00 90.38 165 GLU A C 1
ATOM 1348 O O . GLU A 1 165 ? 12.274 -6.141 1.413 1.00 90.38 165 GLU A O 1
ATOM 1353 N N . LEU A 1 166 ? 10.092 -6.697 1.517 1.00 90.31 166 LEU A N 1
ATOM 1354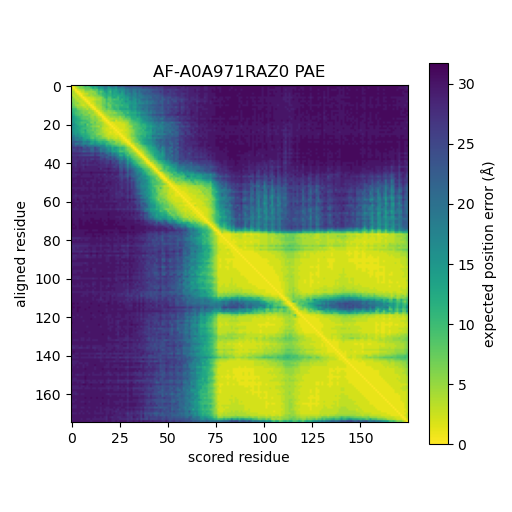 C CA . LEU A 1 166 ? 10.043 -7.306 0.186 1.00 90.31 166 LEU A CA 1
ATOM 1355 C C . LEU A 1 166 ? 10.479 -6.313 -0.900 1.00 90.31 166 LEU A C 1
ATOM 1357 O O . LEU A 1 166 ? 11.303 -6.644 -1.750 1.00 90.31 166 LEU A O 1
ATOM 1361 N N . ARG A 1 167 ? 9.981 -5.072 -0.856 1.00 88.38 167 ARG A N 1
ATOM 1362 C CA . ARG A 1 167 ? 10.365 -4.024 -1.818 1.00 88.38 167 ARG A CA 1
ATOM 1363 C C . ARG A 1 167 ? 11.865 -3.745 -1.794 1.00 88.38 167 ARG A C 1
ATOM 1365 O O . ARG A 1 167 ? 12.473 -3.629 -2.856 1.00 88.38 167 ARG A O 1
ATOM 1372 N N . LYS A 1 168 ? 12.464 -3.650 -0.602 1.00 87.75 168 LYS A N 1
ATOM 1373 C CA . LYS A 1 168 ? 13.915 -3.458 -0.438 1.00 87.75 168 LYS A CA 1
ATOM 1374 C C . LYS A 1 168 ? 14.701 -4.641 -1.000 1.00 87.75 168 LYS A C 1
ATOM 1376 O O . LYS A 1 168 ? 15.696 -4.426 -1.685 1.00 87.75 168 LYS A O 1
ATOM 1381 N N . TYR A 1 169 ? 14.242 -5.864 -0.737 1.00 86.88 169 TYR A N 1
ATOM 1382 C CA . TYR A 1 169 ? 14.861 -7.085 -1.248 1.00 86.88 169 TYR A CA 1
ATOM 1383 C C . TYR A 1 169 ? 14.848 -7.132 -2.780 1.00 86.88 169 TYR A C 1
ATOM 1385 O O . TYR A 1 169 ? 15.909 -7.243 -3.391 1.00 86.88 169 TYR A O 1
ATOM 1393 N N . VAL A 1 170 ? 13.687 -6.949 -3.414 1.00 85.31 170 VAL A N 1
ATOM 1394 C CA . VAL A 1 170 ? 13.578 -6.964 -4.885 1.00 85.31 170 VAL A CA 1
ATOM 1395 C C . VAL A 1 170 ? 14.431 -5.857 -5.509 1.00 85.31 170 VAL A C 1
ATOM 1397 O O . VAL A 1 170 ? 15.186 -6.106 -6.446 1.00 85.31 170 VAL A O 1
ATOM 1400 N N . ALA A 1 171 ? 14.400 -4.648 -4.944 1.00 84.62 171 ALA A N 1
ATOM 1401 C CA . ALA A 1 171 ? 15.241 -3.548 -5.407 1.00 84.62 171 ALA A CA 1
ATOM 1402 C C . ALA A 1 171 ? 16.749 -3.846 -5.299 1.00 84.62 171 ALA A C 1
ATOM 1404 O O . ALA A 1 171 ? 17.523 -3.293 -6.075 1.00 84.62 171 ALA A O 1
ATOM 1405 N N . SER A 1 172 ? 17.173 -4.695 -4.357 1.00 83.38 172 SER A N 1
ATOM 1406 C CA . SER A 1 172 ? 18.581 -5.088 -4.194 1.00 83.38 172 SER A CA 1
ATOM 1407 C C . SER A 1 172 ? 19.060 -6.154 -5.183 1.00 83.38 172 SER A C 1
ATOM 1409 O O . SER A 1 172 ? 20.262 -6.344 -5.312 1.00 83.38 172 SER A O 1
ATOM 1411 N N . ILE A 1 173 ? 18.135 -6.857 -5.845 1.00 82.19 173 ILE A N 1
ATOM 1412 C CA . ILE A 1 173 ? 18.446 -7.899 -6.838 1.00 82.19 173 ILE A CA 1
ATOM 1413 C C . ILE A 1 173 ? 18.390 -7.338 -8.259 1.00 82.19 173 ILE A C 1
ATOM 1415 O O . ILE A 1 173 ? 19.137 -7.775 -9.128 1.00 82.19 173 ILE A O 1
ATOM 1419 N N . VAL A 1 174 ? 17.500 -6.371 -8.495 1.00 74.25 174 VAL A N 1
ATOM 1420 C CA . VAL A 1 174 ? 17.321 -5.734 -9.808 1.00 74.25 174 VAL A CA 1
ATOM 1421 C C . VAL A 1 174 ? 18.390 -4.661 -10.092 1.00 74.25 174 VAL A C 1
ATOM 1423 O O . VAL A 1 174 ? 18.662 -4.384 -11.260 1.00 74.25 174 VAL A O 1
ATOM 1426 N N . ASN A 1 175 ? 18.994 -4.058 -9.057 1.00 57.06 175 ASN A N 1
ATOM 1427 C CA . ASN A 1 175 ? 20.109 -3.099 -9.185 1.00 57.06 175 ASN A CA 1
ATOM 1428 C C . ASN A 1 175 ? 21.471 -3.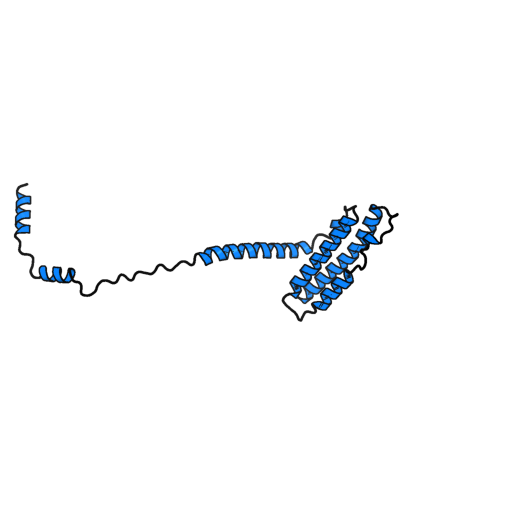779 -9.048 1.00 57.06 175 ASN A C 1
ATOM 1430 O O . ASN A 1 175 ? 22.402 -3.348 -9.765 1.00 57.06 175 ASN A O 1
#

Secondary structure (DSSP, 8-state):
-HHHHHHHHHHHSSPPPTTHHHHHHHHHS-SS-------------HHHHHHHHHHHHHHHHHHHHHHHHHHHTTS--HHHHHTT---HHHHHHHHHHHHHHHHHHHHHHHTT-TTS-HHHHHHHHHHHH--SS-HHHHS-TTS-HHHHHHHHHHHHHHHHHHHHHHHHHHHHHH-

pLDDT: mean 78.56, std 15.09, range [41.81, 97.69]

Solvent-accessible surface area (backbone atoms only — not comparable to full-atom values): 10586 Å² total; per-residue (Å²): 116,77,67,61,61,52,54,52,54,55,62,74,71,49,78,75,61,90,62,50,68,58,55,48,51,48,68,74,57,53,96,64,79,83,76,74,78,73,75,71,77,78,77,72,65,60,64,60,72,52,49,49,60,52,54,49,50,53,50,47,55,53,50,48,51,51,50,49,52,65,63,54,73,76,75,74,54,64,61,68,70,46,63,84,56,55,52,48,66,58,50,51,51,57,48,52,50,54,53,53,52,48,54,56,50,53,48,68,70,39,73,85,42,89,83,69,52,52,68,57,55,51,51,49,50,44,70,63,66,66,56,97,65,54,68,83,79,70,55,64,86,88,54,51,56,60,58,48,19,54,54,49,50,58,55,49,39,56,42,51,52,54,53,52,51,52,52,53,52,54,54,64,72,78,105